Protein AF-A0A7Y8H8Q9-F1 (afdb_monomer)

Sequence (77 aa):
MEDLERYNELNKHISALETFFDVFHVVTNHNLLGELKSSSISYLIIEMGERLESIKKLSKETHEKLQDFKKTTGVIS

Secondary structure (DSSP, 8-state):
-HHHHHHHHHHHHHHHHHHHHHHHHHHHHTTGGGTS-HHHHHHHHHHHHHHHHHHHHHHHHHHHHHHHHHHHHT---

Nearest PDB structures (foldseek):
  3q84-assembly2_H  TM=5.074E-01  e=8.580E-01  Homo sapiens
  5c21-assembly1_B  TM=7.683E-01  e=5.191E+00  Escherichia coli
  5c22-assembly3_C  TM=5.425E-01  e=7.744E+00  Escherichia coli
  5c22-assembly4_D  TM=5.417E-01  e=7.744E+00  Escherichia coli

pLDDT: mean 87.92, std 7.37, range [58.84, 96.38]

Mean predicted aligned error: 6.04 Å

Solvent-accessible surface area (backbone atoms only — not comparable to full-atom values): 4334 Å² total; per-residue (Å²): 112,70,66,60,52,51,50,53,52,43,49,54,42,48,56,52,46,52,53,50,50,52,52,49,50,52,34,60,76,67,65,39,67,84,74,50,54,68,68,58,54,52,50,53,54,50,54,48,50,57,37,52,53,49,42,52,49,55,50,50,55,49,52,52,52,50,53,50,50,33,65,76,69,64,65,77,128

Radius of gyration: 17.97 Å; Cα contacts (8 Å, |Δi|>4): 21; chains: 1; bounding box: 37×28×49 Å

Structure (mmCIF, N/CA/C/O backbone):
data_AF-A0A7Y8H8Q9-F1
#
_entry.id   AF-A0A7Y8H8Q9-F1
#
loop_
_atom_site.group_PDB
_atom_site.id
_atom_site.type_symbol
_atom_site.label_atom_id
_atom_site.label_alt_id
_atom_site.label_comp_id
_atom_site.label_asym_id
_atom_site.label_entity_id
_atom_site.label_seq_id
_atom_site.pdbx_PDB_ins_code
_atom_site.Cartn_x
_atom_site.Cartn_y
_atom_site.Cartn_z
_atom_site.occupancy
_atom_site.B_iso_or_equiv
_atom_site.auth_seq_id
_atom_site.auth_comp_id
_atom_site.auth_asym_id
_atom_site.auth_atom_id
_atom_site.pdbx_PDB_model_num
ATOM 1 N N . MET A 1 1 ? -19.467 1.562 10.614 1.00 62.44 1 MET A N 1
ATOM 2 C CA . MET A 1 1 ? -19.191 2.477 9.482 1.00 62.44 1 MET A CA 1
ATOM 3 C C . MET A 1 1 ? -17.686 2.618 9.272 1.00 62.44 1 MET A C 1
ATOM 5 O O . MET A 1 1 ? -17.228 2.347 8.175 1.00 62.44 1 MET A O 1
ATOM 9 N N . GLU A 1 2 ? -16.923 2.884 10.335 1.00 81.00 2 GLU A N 1
ATOM 10 C CA . GLU A 1 2 ? -15.453 3.024 10.314 1.00 81.00 2 GLU A CA 1
ATOM 11 C C . GLU A 1 2 ? -14.681 1.762 9.854 1.00 81.00 2 GLU A C 1
ATOM 13 O O . GLU A 1 2 ? -13.652 1.864 9.193 1.00 81.00 2 GLU A O 1
ATOM 18 N N . ASP A 1 3 ? -15.171 0.553 10.153 1.00 82.50 3 ASP A N 1
ATOM 19 C CA . ASP A 1 3 ? -14.481 -0.689 9.753 1.00 82.50 3 ASP A CA 1
ATOM 20 C C . ASP A 1 3 ? -14.596 -0.994 8.254 1.00 82.50 3 ASP A C 1
ATOM 22 O O . ASP A 1 3 ? -13.642 -1.480 7.652 1.00 82.50 3 ASP A O 1
ATOM 26 N N . LEU A 1 4 ? -15.741 -0.671 7.641 1.00 88.12 4 LEU A N 1
ATOM 27 C CA . LEU A 1 4 ? -15.938 -0.814 6.195 1.00 88.12 4 LEU A CA 1
ATOM 28 C C . LEU A 1 4 ? -15.063 0.184 5.430 1.00 88.12 4 LEU A C 1
ATOM 30 O O . LEU A 1 4 ? -14.481 -0.159 4.407 1.00 88.12 4 LEU A O 1
ATOM 34 N N . GLU A 1 5 ? -14.942 1.407 5.942 1.00 90.25 5 GLU A N 1
ATOM 35 C CA . GLU A 1 5 ? -14.059 2.428 5.381 1.00 90.25 5 GLU A CA 1
ATOM 36 C C . GLU A 1 5 ? -12.588 2.001 5.459 1.00 90.25 5 GLU A C 1
ATOM 38 O O . GLU A 1 5 ? -11.889 2.034 4.448 1.00 90.25 5 GLU A O 1
ATOM 43 N N . ARG A 1 6 ? -12.148 1.480 6.612 1.00 88.00 6 ARG A N 1
ATOM 44 C CA . ARG A 1 6 ? -10.793 0.935 6.788 1.00 88.00 6 ARG A CA 1
ATOM 45 C C . ARG A 1 6 ? -10.505 -0.243 5.856 1.00 88.00 6 ARG A C 1
ATOM 47 O O . ARG A 1 6 ? -9.425 -0.307 5.273 1.00 88.00 6 ARG A O 1
ATOM 54 N N . TYR A 1 7 ? -11.462 -1.158 5.694 1.00 89.94 7 TYR A N 1
ATOM 55 C CA . TYR A 1 7 ? -11.353 -2.269 4.746 1.00 89.94 7 TYR A CA 1
ATOM 56 C C . TYR A 1 7 ? -11.226 -1.776 3.300 1.00 89.94 7 TYR A C 1
ATOM 58 O O . TYR A 1 7 ? -10.349 -2.226 2.564 1.00 89.94 7 TYR A O 1
ATOM 66 N N . ASN A 1 8 ? -12.065 -0.817 2.903 1.00 93.44 8 ASN A N 1
ATOM 67 C CA . ASN A 1 8 ? -12.010 -0.236 1.567 1.00 93.44 8 ASN A CA 1
ATOM 68 C C . ASN A 1 8 ? -10.665 0.451 1.309 1.00 93.44 8 ASN A C 1
ATOM 70 O O . ASN A 1 8 ? -10.110 0.306 0.223 1.00 93.44 8 ASN A O 1
ATOM 74 N N . GLU A 1 9 ? -10.124 1.165 2.294 1.00 91.69 9 GLU A N 1
ATOM 75 C CA . GLU A 1 9 ? -8.830 1.833 2.165 1.00 91.69 9 GLU A CA 1
ATOM 76 C C . GLU A 1 9 ? -7.671 0.832 2.055 1.00 91.69 9 GLU A C 1
ATOM 78 O O . GLU A 1 9 ? -6.817 0.961 1.175 1.00 91.69 9 GLU A O 1
ATOM 83 N N . LEU A 1 10 ? -7.691 -0.234 2.861 1.00 91.81 10 LEU A N 1
ATOM 84 C CA . LEU A 1 10 ? -6.731 -1.334 2.754 1.00 91.81 10 LEU A CA 1
ATOM 85 C C . LEU A 1 10 ? -6.767 -1.973 1.357 1.00 91.81 10 LEU A C 1
ATOM 87 O O . LEU A 1 10 ? -5.719 -2.134 0.731 1.00 91.81 10 LEU A O 1
ATOM 91 N N . ASN A 1 11 ? -7.962 -2.266 0.836 1.00 93.06 11 ASN A N 1
ATOM 92 C CA . ASN A 1 11 ? -8.124 -2.816 -0.509 1.00 93.06 11 ASN A CA 1
ATOM 93 C C . ASN A 1 11 ? -7.576 -1.883 -1.593 1.00 93.06 11 ASN A C 1
ATOM 95 O O . ASN A 1 11 ? -6.885 -2.350 -2.493 1.00 93.06 11 ASN A O 1
ATOM 99 N N . LYS A 1 12 ? -7.818 -0.568 -1.507 1.00 94.50 12 LYS A N 1
ATOM 100 C CA . LYS A 1 12 ? -7.261 0.392 -2.477 1.00 94.50 12 LYS A CA 1
ATOM 101 C C . LYS A 1 12 ? -5.734 0.363 -2.498 1.00 94.50 12 LYS A C 1
ATOM 103 O O . LYS A 1 12 ? -5.136 0.415 -3.573 1.00 94.50 12 LYS A O 1
ATOM 108 N N . HIS A 1 13 ? -5.092 0.302 -1.329 1.00 92.44 13 HIS A N 1
ATOM 109 C CA . HIS A 1 13 ? -3.634 0.218 -1.265 1.00 92.44 13 HIS A CA 1
ATOM 110 C C . HIS A 1 13 ? -3.113 -1.099 -1.851 1.00 92.44 13 HIS A C 1
ATOM 112 O O . HIS A 1 13 ? -2.126 -1.066 -2.585 1.00 92.44 13 HIS A O 1
ATOM 118 N N . ILE A 1 14 ? -3.787 -2.223 -1.582 1.00 91.75 14 ILE A N 1
ATOM 119 C CA . ILE A 1 14 ? -3.437 -3.539 -2.140 1.00 91.75 14 ILE A CA 1
ATOM 120 C C . ILE A 1 14 ? -3.559 -3.532 -3.667 1.00 91.75 14 ILE A C 1
ATOM 122 O O . ILE A 1 14 ? -2.579 -3.834 -4.340 1.00 91.75 14 ILE A O 1
ATOM 126 N N . SER A 1 15 ? -4.692 -3.100 -4.226 1.00 93.50 15 SER A N 1
ATOM 127 C CA . SER A 1 15 ? -4.888 -3.072 -5.685 1.00 93.50 15 SER A CA 1
ATOM 128 C C . SER A 1 15 ? -3.887 -2.162 -6.407 1.00 93.50 15 SER A C 1
ATOM 130 O O . SER A 1 15 ? -3.444 -2.453 -7.519 1.00 93.50 15 SER A O 1
ATOM 132 N N . ALA A 1 16 ? -3.477 -1.063 -5.769 1.00 91.88 16 ALA A N 1
ATOM 133 C CA . ALA A 1 16 ? -2.413 -0.222 -6.305 1.00 91.88 16 ALA A CA 1
ATOM 134 C C . ALA A 1 16 ? -1.043 -0.926 -6.289 1.00 91.88 16 ALA A C 1
ATOM 136 O O . ALA A 1 16 ? -0.292 -0.802 -7.252 1.00 91.88 16 ALA A O 1
ATOM 137 N N . LEU A 1 17 ? -0.719 -1.684 -5.233 1.00 92.88 17 LEU A N 1
ATOM 138 C CA . LEU A 1 17 ? 0.506 -2.491 -5.182 1.00 92.88 17 LEU A CA 1
ATOM 139 C C . LEU A 1 17 ? 0.520 -3.595 -6.238 1.00 92.88 17 LEU A C 1
ATOM 141 O O . LEU A 1 17 ? 1.554 -3.792 -6.870 1.00 92.88 17 LEU A O 1
ATOM 145 N N . GLU A 1 18 ? -0.606 -4.271 -6.463 1.00 92.88 18 GLU A N 1
ATOM 146 C CA . GLU A 1 18 ? -0.746 -5.266 -7.536 1.00 92.88 18 GLU A CA 1
ATOM 147 C C . GLU A 1 18 ? -0.41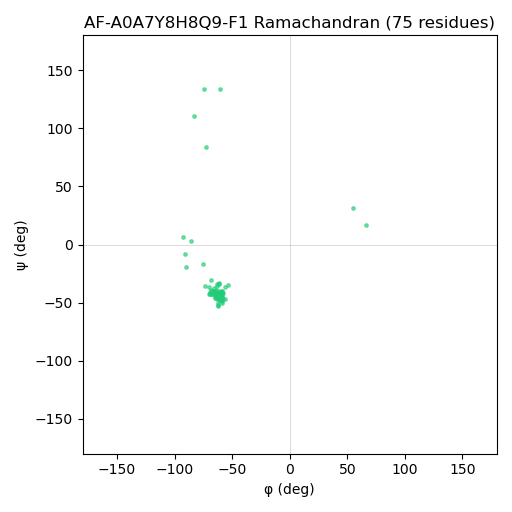3 -4.644 -8.896 1.00 92.88 18 GLU A C 1
ATOM 149 O O . GLU A 1 18 ? 0.437 -5.159 -9.617 1.00 92.88 18 GLU A O 1
ATOM 154 N N . THR A 1 19 ? -0.958 -3.456 -9.177 1.00 92.00 19 THR A N 1
ATOM 155 C CA . THR A 1 19 ? -0.647 -2.713 -10.409 1.00 92.00 19 THR A CA 1
ATOM 156 C C . THR A 1 19 ? 0.851 -2.407 -10.533 1.00 92.00 19 THR A C 1
ATOM 158 O O . THR A 1 19 ? 1.425 -2.520 -11.616 1.00 92.00 19 THR A O 1
ATOM 161 N N . PHE A 1 20 ? 1.517 -2.028 -9.436 1.00 89.81 20 PHE A N 1
ATOM 162 C CA . PHE A 1 20 ? 2.961 -1.787 -9.456 1.00 89.81 20 PHE A CA 1
ATOM 163 C C . PHE A 1 20 ? 3.766 -3.059 -9.724 1.00 89.81 20 PHE A C 1
ATOM 165 O O . PHE A 1 20 ? 4.725 -3.013 -10.498 1.00 89.81 20 PHE A O 1
ATOM 172 N N . PHE A 1 21 ? 3.376 -4.187 -9.128 1.00 90.75 21 PHE A N 1
ATOM 173 C CA . PHE A 1 21 ? 4.012 -5.472 -9.401 1.00 90.75 21 PHE A CA 1
ATOM 174 C C . PHE A 1 21 ? 3.811 -5.916 -10.850 1.00 90.75 21 PHE A C 1
ATOM 176 O O . PHE A 1 21 ? 4.772 -6.389 -11.453 1.00 90.75 21 PHE A O 1
ATOM 183 N N . ASP A 1 22 ? 2.635 -5.692 -11.436 1.00 92.44 22 ASP A N 1
ATOM 184 C CA . ASP A 1 22 ? 2.374 -5.984 -12.849 1.00 92.44 22 ASP A CA 1
ATOM 185 C C . ASP A 1 22 ? 3.281 -5.162 -13.771 1.00 92.44 22 ASP A C 1
ATOM 187 O O . ASP A 1 22 ? 3.928 -5.706 -14.670 1.00 92.44 22 ASP A O 1
ATOM 191 N N . VAL A 1 23 ? 3.403 -3.853 -13.517 1.00 88.81 23 VAL A N 1
ATOM 192 C CA . VAL A 1 23 ? 4.318 -2.982 -14.272 1.00 88.81 23 VAL A CA 1
ATOM 193 C C . VAL A 1 23 ? 5.760 -3.457 -14.120 1.00 88.81 23 VAL A C 1
ATOM 195 O O . VAL A 1 23 ? 6.478 -3.565 -15.115 1.00 88.81 23 VAL A O 1
ATOM 198 N N . PHE A 1 24 ? 6.189 -3.776 -12.897 1.00 87.94 24 PHE A N 1
ATOM 199 C CA . PHE A 1 24 ? 7.541 -4.265 -12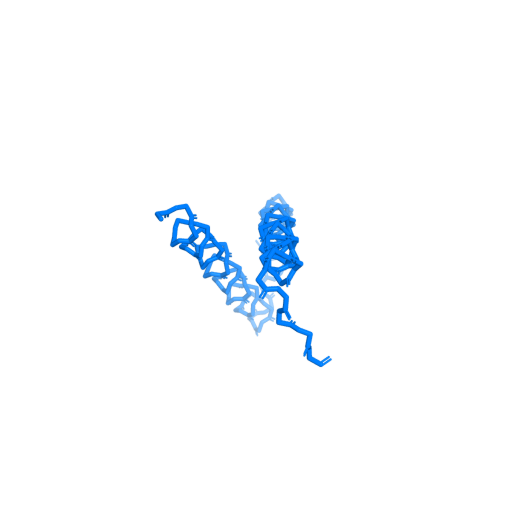.649 1.00 87.94 24 PHE A CA 1
ATOM 200 C C . PHE A 1 24 ? 7.799 -5.587 -13.379 1.00 87.94 24 PHE A C 1
ATOM 202 O O . PHE A 1 24 ? 8.829 -5.727 -14.032 1.00 87.94 24 PHE A O 1
ATOM 209 N N . HIS A 1 25 ? 6.839 -6.512 -13.348 1.00 91.00 25 HIS A N 1
ATOM 210 C CA . HIS A 1 25 ? 6.910 -7.797 -14.035 1.00 91.00 25 HIS A CA 1
ATOM 211 C C . HIS A 1 25 ? 7.093 -7.627 -15.548 1.00 91.00 25 HIS A C 1
ATOM 213 O O . HIS A 1 25 ? 8.004 -8.221 -16.132 1.00 91.00 25 HIS A O 1
ATOM 219 N N . VAL A 1 26 ? 6.285 -6.764 -16.176 1.00 91.12 26 VAL A N 1
ATOM 220 C CA . VAL A 1 26 ? 6.399 -6.423 -17.604 1.00 91.12 26 VAL A CA 1
ATOM 221 C C . VAL A 1 26 ? 7.779 -5.837 -17.905 1.00 91.12 26 VAL A C 1
ATOM 223 O O . VAL A 1 26 ? 8.476 -6.314 -18.800 1.00 91.12 26 VAL A O 1
ATOM 226 N N . VAL A 1 27 ? 8.215 -4.848 -17.125 1.00 88.06 27 VAL A N 1
ATOM 227 C CA . VAL A 1 27 ? 9.519 -4.195 -17.304 1.00 88.06 27 VAL A CA 1
ATOM 228 C C . VAL A 1 27 ? 10.667 -5.202 -17.209 1.00 88.06 27 VAL A C 1
ATOM 230 O O . VAL A 1 27 ? 11.572 -5.175 -18.045 1.00 88.06 27 VAL A O 1
ATOM 233 N N . THR A 1 28 ? 10.634 -6.105 -16.226 1.00 86.75 28 THR A N 1
ATOM 234 C CA . THR A 1 28 ? 11.682 -7.117 -16.043 1.00 86.75 28 THR A CA 1
ATOM 235 C C . THR A 1 28 ? 11.677 -8.168 -17.146 1.00 86.75 28 THR A C 1
ATOM 237 O O . THR A 1 28 ? 12.739 -8.498 -17.666 1.00 86.75 28 THR A O 1
ATOM 240 N N . ASN A 1 29 ? 10.502 -8.654 -17.559 1.00 92.88 29 ASN A N 1
ATOM 241 C CA . ASN A 1 29 ? 10.393 -9.698 -18.581 1.00 92.88 29 ASN A CA 1
ATOM 242 C C . ASN A 1 29 ? 10.805 -9.206 -19.969 1.00 92.88 29 ASN A C 1
ATOM 244 O O . ASN A 1 29 ? 11.317 -9.981 -20.772 1.00 92.88 29 ASN A O 1
ATOM 248 N N . HIS A 1 30 ? 10.591 -7.921 -20.250 1.00 90.44 30 HIS A N 1
ATOM 249 C CA . HIS A 1 30 ? 11.001 -7.297 -21.504 1.00 90.44 30 HIS A CA 1
ATOM 250 C C . HIS A 1 30 ? 12.393 -6.653 -21.431 1.00 90.44 30 HIS A C 1
ATOM 252 O O . HIS A 1 30 ? 12.816 -6.019 -22.392 1.00 90.44 30 HIS A O 1
ATOM 258 N N . ASN A 1 31 ? 13.122 -6.832 -20.321 1.00 86.12 31 ASN A N 1
ATOM 259 C CA . ASN A 1 31 ? 14.463 -6.284 -20.096 1.00 86.12 31 ASN A CA 1
ATOM 260 C C . ASN A 1 31 ? 14.549 -4.749 -20.265 1.00 86.12 31 ASN A C 1
ATOM 262 O O . ASN A 1 31 ? 15.587 -4.205 -20.636 1.00 86.12 31 ASN A O 1
ATOM 266 N N . LEU A 1 32 ? 13.457 -4.044 -19.954 1.00 85.81 32 LEU A N 1
ATOM 267 C CA . LEU A 1 32 ? 13.308 -2.595 -20.147 1.00 85.81 32 LEU A CA 1
ATOM 268 C C . LEU A 1 32 ? 13.856 -1.774 -18.971 1.00 85.81 32 LEU A C 1
ATOM 270 O O . LEU A 1 32 ? 13.746 -0.550 -18.962 1.00 85.81 32 LEU A O 1
ATOM 274 N N . LEU A 1 33 ? 14.455 -2.417 -17.963 1.00 82.56 33 LEU A N 1
ATOM 275 C CA . LEU A 1 33 ? 14.990 -1.730 -16.780 1.00 82.56 33 LEU A CA 1
ATOM 276 C C . LEU A 1 33 ? 16.013 -0.643 -17.140 1.00 82.56 33 LEU A C 1
ATOM 278 O O . LEU A 1 33 ? 16.032 0.401 -16.497 1.00 82.56 33 LEU A O 1
ATOM 282 N N . GLY A 1 34 ? 16.836 -0.871 -18.170 1.00 82.12 34 GLY A N 1
ATOM 283 C CA . GLY A 1 34 ? 17.817 0.109 -18.650 1.00 82.12 34 GLY A CA 1
ATOM 284 C C . GLY A 1 34 ? 17.214 1.261 -19.463 1.00 82.12 34 GLY A C 1
ATOM 285 O O . GLY A 1 34 ? 17.865 2.288 -19.635 1.00 82.12 34 GLY A O 1
ATOM 286 N N . GLU A 1 35 ? 15.983 1.103 -19.952 1.00 82.94 35 GLU A N 1
ATOM 287 C CA . GLU A 1 35 ? 15.258 2.115 -20.733 1.00 82.94 35 GLU A CA 1
ATOM 288 C C . GLU A 1 35 ? 14.423 3.041 -19.842 1.00 82.94 35 GLU A C 1
ATOM 290 O O . GLU A 1 35 ? 14.066 4.157 -20.232 1.00 82.94 35 GLU A O 1
ATOM 295 N N . LEU A 1 36 ? 14.132 2.605 -18.615 1.00 82.19 36 LEU A N 1
ATOM 296 C CA . LEU A 1 36 ? 13.456 3.430 -17.633 1.00 82.19 36 LEU A CA 1
ATOM 297 C C . LEU A 1 36 ? 14.400 4.490 -17.071 1.00 82.19 36 LEU A C 1
ATOM 299 O O . LEU A 1 36 ? 15.517 4.220 -16.629 1.00 82.19 36 LEU A O 1
ATOM 303 N N . LYS A 1 37 ? 13.899 5.725 -17.001 1.00 83.12 37 LYS A N 1
ATOM 304 C CA . LYS A 1 37 ? 14.582 6.785 -16.260 1.00 83.12 37 LYS A CA 1
ATOM 305 C C . LYS A 1 37 ? 14.692 6.364 -14.797 1.00 83.12 37 L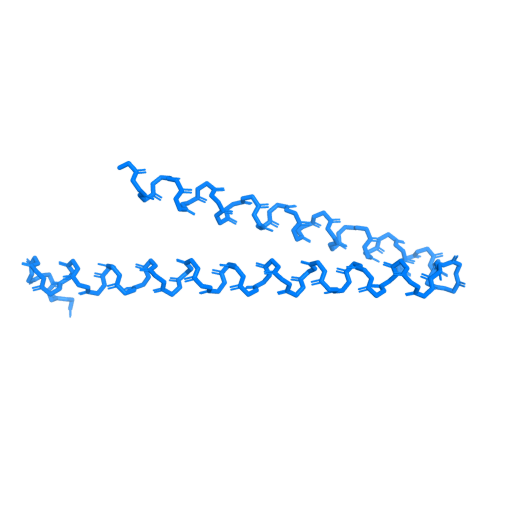YS A C 1
ATOM 307 O O . LYS A 1 37 ? 13.700 5.962 -14.189 1.00 83.12 37 LYS A O 1
ATOM 312 N N . SER A 1 38 ? 15.873 6.531 -14.210 1.00 78.31 38 SER A N 1
ATOM 313 C CA . SER A 1 38 ? 16.117 6.213 -12.797 1.00 78.31 38 SER A CA 1
ATOM 314 C C . SER A 1 38 ? 15.124 6.908 -11.859 1.00 78.31 38 SER A C 1
ATOM 316 O O . SER A 1 38 ? 14.674 6.307 -10.891 1.00 78.31 38 SER A O 1
ATOM 318 N N . SER A 1 39 ? 14.695 8.132 -12.187 1.00 79.88 39 SER A N 1
ATOM 319 C CA . SER A 1 39 ? 13.659 8.859 -11.444 1.00 79.88 39 SER A CA 1
ATOM 320 C C . SER A 1 39 ? 12.291 8.169 -11.457 1.00 79.88 39 SER A C 1
ATOM 322 O O . SER A 1 39 ? 11.575 8.239 -10.463 1.00 79.88 39 SER A O 1
ATOM 324 N N . SER A 1 40 ? 11.931 7.484 -12.546 1.00 84.88 40 SER A N 1
ATOM 325 C CA . SER A 1 40 ? 10.682 6.721 -12.648 1.00 84.88 40 SER A CA 1
ATOM 326 C C . SER A 1 40 ? 10.716 5.485 -11.753 1.00 84.88 40 SER A C 1
ATOM 328 O O . SER A 1 40 ? 9.750 5.229 -11.045 1.00 84.88 40 SER A O 1
ATOM 330 N N . ILE A 1 41 ? 11.840 4.762 -11.718 1.00 83.56 41 ILE A N 1
ATOM 331 C CA . ILE A 1 41 ? 12.017 3.608 -10.822 1.00 83.56 41 ILE A CA 1
ATOM 332 C C . ILE A 1 41 ? 11.988 4.060 -9.358 1.00 83.56 41 ILE A C 1
ATOM 334 O O . ILE A 1 41 ? 11.277 3.469 -8.549 1.00 83.56 41 ILE A O 1
ATOM 338 N N . SER A 1 42 ? 12.706 5.136 -9.020 1.00 87.50 42 SER A N 1
ATOM 339 C CA . SER A 1 42 ? 12.707 5.681 -7.659 1.00 87.50 42 SER A CA 1
ATOM 340 C C . SER A 1 42 ? 11.310 6.098 -7.203 1.00 87.50 42 SER A C 1
ATOM 342 O O . SER A 1 42 ? 10.927 5.780 -6.083 1.00 87.50 42 SER A O 1
ATOM 344 N N . TYR A 1 43 ? 10.533 6.760 -8.068 1.00 88.50 43 TYR A N 1
ATOM 345 C CA . TYR A 1 43 ? 9.148 7.127 -7.766 1.00 88.50 43 TYR A CA 1
ATOM 346 C C . TYR A 1 43 ? 8.281 5.896 -7.472 1.00 88.50 43 TYR A C 1
ATOM 348 O O . TYR A 1 43 ? 7.605 5.858 -6.449 1.00 88.50 43 TYR A O 1
ATOM 356 N N . LEU A 1 44 ? 8.359 4.864 -8.321 1.00 86.94 44 LEU A N 1
ATOM 357 C CA . LEU A 1 44 ? 7.609 3.619 -8.131 1.00 86.94 44 LEU A CA 1
ATOM 358 C C . LEU A 1 44 ? 7.954 2.941 -6.799 1.00 86.94 44 LEU A C 1
ATOM 360 O O . LEU A 1 44 ? 7.059 2.542 -6.062 1.00 86.94 44 LEU A O 1
ATOM 364 N N . ILE A 1 45 ? 9.243 2.849 -6.462 1.00 89.44 45 ILE A N 1
ATOM 365 C CA . ILE A 1 45 ? 9.692 2.236 -5.204 1.00 89.44 45 ILE A CA 1
ATOM 366 C C . ILE A 1 45 ? 9.194 3.031 -3.990 1.00 89.44 45 ILE A C 1
ATOM 368 O O . ILE A 1 45 ? 8.748 2.428 -3.013 1.00 89.44 45 ILE A O 1
ATOM 372 N N . ILE A 1 46 ? 9.251 4.367 -4.043 1.00 93.44 46 ILE A N 1
ATOM 373 C CA . ILE A 1 46 ? 8.763 5.235 -2.961 1.00 93.44 46 ILE A CA 1
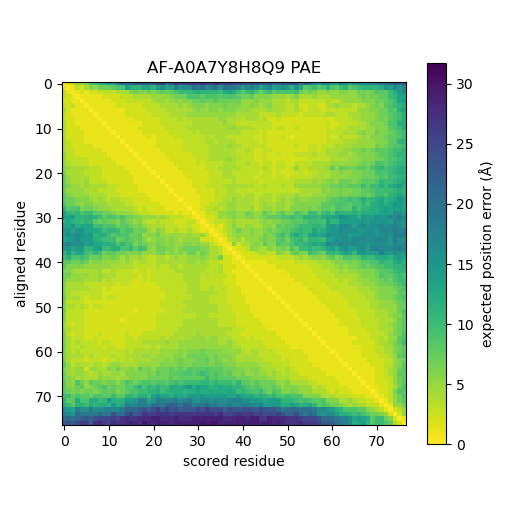ATOM 374 C C . ILE A 1 46 ? 7.256 5.037 -2.758 1.00 93.44 46 ILE A C 1
ATOM 376 O O . ILE A 1 46 ? 6.833 4.737 -1.644 1.00 93.44 46 ILE A O 1
ATOM 380 N N . GLU A 1 47 ? 6.463 5.105 -3.829 1.00 91.44 47 GLU A N 1
ATOM 381 C CA . GLU A 1 47 ? 5.009 4.891 -3.782 1.00 91.44 47 GLU A CA 1
ATOM 382 C C . GLU A 1 47 ? 4.638 3.507 -3.235 1.00 91.44 47 GLU A C 1
ATOM 384 O O . GLU A 1 47 ? 3.723 3.370 -2.419 1.00 91.44 47 GLU A O 1
ATOM 389 N N . MET A 1 48 ? 5.362 2.460 -3.646 1.00 92.94 48 MET A N 1
ATOM 390 C CA . MET A 1 48 ? 5.173 1.116 -3.095 1.00 92.94 48 MET A CA 1
ATOM 391 C C . MET A 1 48 ? 5.466 1.083 -1.591 1.00 92.94 48 MET A C 1
ATOM 393 O O . MET A 1 48 ? 4.690 0.505 -0.828 1.00 92.94 48 MET A O 1
ATOM 397 N N . GLY A 1 49 ? 6.555 1.720 -1.152 1.00 94.19 49 GLY A N 1
ATOM 398 C CA . GLY A 1 49 ? 6.925 1.813 0.259 1.00 94.19 49 GLY A CA 1
ATOM 399 C C . GLY A 1 49 ? 5.860 2.511 1.107 1.00 94.19 49 GLY A C 1
ATOM 400 O O . GLY A 1 49 ? 5.449 1.981 2.140 1.00 94.19 49 GLY A O 1
ATOM 401 N N . GLU A 1 50 ? 5.353 3.656 0.648 1.00 95.56 50 GLU A N 1
ATOM 402 C CA . GLU A 1 50 ? 4.310 4.420 1.345 1.00 95.56 50 GLU A CA 1
ATOM 403 C C . GLU A 1 50 ? 3.000 3.627 1.477 1.00 95.56 50 GLU A C 1
ATOM 405 O O . GLU A 1 50 ? 2.354 3.624 2.533 1.00 95.56 50 GLU A O 1
ATOM 410 N N . ARG A 1 51 ? 2.623 2.883 0.431 1.00 93.69 51 ARG A N 1
ATOM 411 C CA . ARG A 1 51 ? 1.429 2.025 0.449 1.00 93.69 51 ARG A CA 1
ATOM 412 C C . ARG A 1 51 ? 1.591 0.822 1.366 1.00 93.69 51 ARG A C 1
ATOM 414 O O . ARG A 1 51 ? 0.657 0.503 2.100 1.00 93.69 51 ARG A O 1
ATOM 421 N N . LEU A 1 52 ? 2.759 0.180 1.370 1.00 94.25 52 LEU A N 1
ATOM 422 C CA . LEU A 1 52 ? 3.056 -0.918 2.294 1.00 94.25 52 LEU A CA 1
ATOM 423 C C . LEU A 1 52 ? 2.994 -0.457 3.754 1.00 94.25 52 LEU A C 1
ATOM 425 O O . LEU A 1 52 ? 2.403 -1.149 4.586 1.00 94.25 52 LEU A O 1
ATOM 429 N N . GLU A 1 53 ? 3.534 0.724 4.069 1.00 96.38 53 GLU A N 1
ATOM 430 C CA . GLU A 1 53 ? 3.452 1.272 5.427 1.00 96.38 53 GLU A CA 1
ATOM 431 C C . GLU A 1 53 ? 2.000 1.605 5.810 1.00 96.38 53 GLU A C 1
ATOM 433 O O . GLU A 1 53 ? 1.574 1.328 6.934 1.00 96.38 53 GLU A O 1
ATOM 438 N N . SER A 1 54 ? 1.201 2.100 4.860 1.00 95.12 54 SER A N 1
ATOM 439 C CA . SER A 1 54 ? -0.231 2.359 5.062 1.00 95.12 54 SER A CA 1
ATOM 440 C C . SER A 1 54 ? -1.013 1.071 5.350 1.00 95.12 54 SER A C 1
ATOM 442 O O . SER A 1 54 ? -1.756 1.005 6.330 1.00 95.12 54 SER A O 1
ATOM 444 N N . ILE A 1 55 ? -0.790 0.002 4.576 1.00 94.56 55 ILE A N 1
ATOM 445 C CA . ILE A 1 55 ? -1.400 -1.320 4.816 1.00 94.56 55 ILE A CA 1
ATOM 446 C C . ILE A 1 55 ? -1.014 -1.853 6.195 1.00 94.56 55 ILE A C 1
ATOM 448 O O . ILE A 1 55 ? -1.874 -2.302 6.955 1.00 94.56 55 ILE A O 1
ATOM 452 N N . LYS A 1 56 ? 0.274 -1.789 6.541 1.00 94.75 56 LYS A N 1
ATOM 453 C CA . LYS A 1 56 ? 0.787 -2.231 7.841 1.00 94.75 56 LYS A CA 1
ATOM 454 C C . LYS A 1 56 ? 0.124 -1.477 8.993 1.00 94.75 5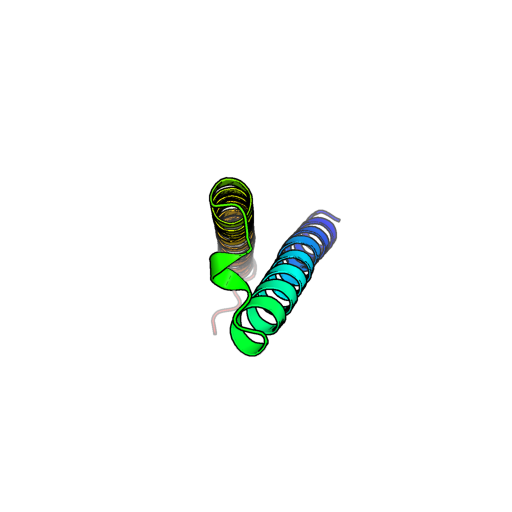6 LYS A C 1
ATOM 456 O O . LYS A 1 56 ? -0.269 -2.107 9.975 1.00 94.75 56 LYS A O 1
ATOM 461 N N . LYS A 1 57 ? -0.047 -0.158 8.866 1.00 95.81 57 LYS A N 1
ATOM 462 C CA . LYS A 1 57 ? -0.741 0.672 9.857 1.00 95.81 57 LYS A CA 1
ATOM 463 C C . LYS A 1 57 ? -2.205 0.252 10.022 1.00 95.81 57 LYS A C 1
ATOM 465 O O . LYS A 1 57 ? -2.610 -0.072 11.135 1.00 95.81 57 LYS A O 1
ATOM 470 N N . LEU A 1 58 ? -2.971 0.176 8.932 1.00 92.75 58 LEU A N 1
ATOM 471 C CA . LEU A 1 58 ? -4.397 -0.193 8.975 1.00 92.75 58 LEU A CA 1
ATOM 472 C C . LEU A 1 58 ? -4.608 -1.626 9.492 1.00 92.75 58 LEU A C 1
ATOM 474 O O . LEU A 1 58 ? 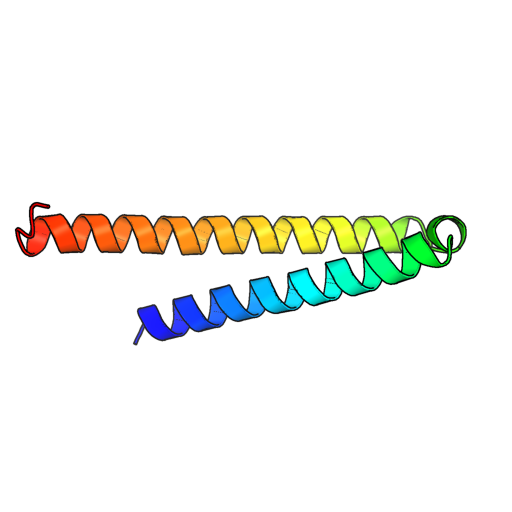-5.568 -1.907 10.217 1.00 92.75 58 LEU A O 1
ATOM 478 N N . SER A 1 59 ? -3.698 -2.540 9.151 1.00 91.94 59 SER A N 1
ATOM 479 C CA . SER A 1 59 ? -3.695 -3.916 9.653 1.00 91.94 59 SER A CA 1
ATOM 480 C C . SER A 1 59 ? -3.449 -3.963 11.163 1.00 91.94 59 SER A C 1
ATOM 482 O O . SER A 1 59 ? -4.198 -4.618 11.892 1.00 91.94 59 SER A O 1
ATOM 484 N N . LYS A 1 60 ? -2.466 -3.199 11.659 1.00 93.94 60 LYS A N 1
ATOM 485 C CA . LYS A 1 60 ? -2.191 -3.074 13.095 1.00 93.94 60 LYS A CA 1
ATOM 486 C C . LYS A 1 60 ? -3.392 -2.506 13.857 1.00 93.94 60 LYS A C 1
ATOM 488 O O . LYS A 1 60 ? -3.809 -3.108 14.840 1.00 93.94 60 LYS A O 1
ATOM 493 N N . GLU A 1 61 ? -3.989 -1.419 13.372 1.00 92.06 61 GLU A N 1
ATOM 494 C CA . GLU A 1 61 ? -5.189 -0.817 13.976 1.00 92.06 61 GLU A CA 1
ATOM 495 C C . GLU A 1 61 ? -6.364 -1.806 14.018 1.00 92.06 61 GLU A C 1
ATOM 497 O O . GLU A 1 61 ? -7.091 -1.894 15.008 1.00 92.06 61 GLU A O 1
ATOM 502 N N . THR A 1 62 ? -6.536 -2.600 12.957 1.00 89.75 62 THR A N 1
ATOM 503 C CA . THR A 1 62 ? -7.555 -3.657 12.912 1.00 89.75 62 THR A CA 1
ATOM 504 C C . THR A 1 62 ? -7.282 -4.737 13.955 1.00 89.75 62 THR A C 1
ATOM 506 O O . THR A 1 62 ? -8.201 -5.154 14.659 1.00 89.75 62 THR A O 1
ATOM 509 N N . HIS A 1 63 ? -6.029 -5.178 14.080 1.00 90.62 63 HIS A N 1
ATOM 510 C CA . HIS A 1 63 ? -5.638 -6.174 15.072 1.00 90.62 63 HIS A CA 1
ATOM 511 C C . HIS A 1 63 ? -5.880 -5.677 16.502 1.00 90.62 63 HIS A C 1
ATOM 513 O O . HIS A 1 63 ? -6.459 -6.400 17.309 1.00 90.62 63 HIS A O 1
ATOM 519 N N . GLU A 1 64 ? -5.488 -4.439 16.808 1.00 92.62 64 GLU A N 1
ATOM 520 C CA . GLU A 1 64 ? -5.692 -3.821 18.122 1.00 92.62 64 GLU A CA 1
ATOM 521 C C . GLU A 1 64 ? -7.184 -3.719 18.469 1.00 92.62 64 GLU A C 1
ATOM 523 O O . GLU A 1 64 ? -7.591 -4.178 19.538 1.00 92.62 64 GLU A O 1
ATOM 528 N N . LYS A 1 65 ? -8.026 -3.254 17.533 1.00 89.06 65 LYS A N 1
ATOM 529 C CA . LYS A 1 65 ? -9.488 -3.217 17.727 1.00 89.06 65 LYS A CA 1
ATOM 530 C C . LYS A 1 65 ? -10.083 -4.605 17.987 1.00 89.06 65 LYS A C 1
ATOM 532 O O . LYS A 1 65 ? -10.955 -4.742 18.843 1.00 89.06 65 LYS A O 1
ATOM 537 N N . LEU A 1 66 ? -9.617 -5.642 17.287 1.00 87.94 66 LEU A N 1
ATOM 538 C CA . LEU A 1 66 ? -10.074 -7.019 17.515 1.00 87.94 66 LEU A CA 1
ATOM 539 C C . LEU A 1 66 ? -9.663 -7.544 18.895 1.00 87.94 66 LEU A C 1
ATOM 541 O O . LEU A 1 66 ? -10.460 -8.212 19.554 1.00 87.94 66 LEU A O 1
ATOM 545 N N . GLN A 1 67 ? -8.447 -7.233 19.351 1.00 89.56 67 GLN A N 1
ATOM 546 C CA . GLN A 1 67 ? -7.992 -7.598 20.695 1.00 89.56 67 GLN A CA 1
ATOM 547 C C . GLN A 1 67 ? -8.829 -6.910 21.772 1.00 89.56 67 GLN A C 1
ATOM 549 O O . GLN A 1 67 ? -9.222 -7.552 22.746 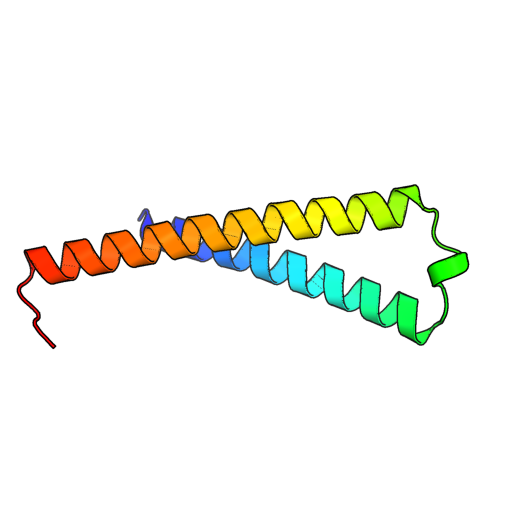1.00 89.56 67 GLN A O 1
ATOM 554 N N . ASP A 1 68 ? -9.142 -5.628 21.599 1.00 88.81 68 ASP A N 1
ATOM 555 C CA . ASP A 1 68 ? -9.975 -4.898 22.551 1.00 88.81 68 ASP A CA 1
ATOM 556 C C . ASP A 1 68 ? -11.411 -5.422 22.556 1.00 88.81 68 ASP A C 1
ATOM 558 O O . ASP A 1 68 ? -11.941 -5.712 23.626 1.00 88.81 68 ASP A O 1
ATOM 562 N N . PHE A 1 69 ? -11.996 -5.697 21.387 1.00 86.06 69 PHE A N 1
ATOM 563 C CA . PHE A 1 69 ? -13.302 -6.350 21.296 1.00 86.06 69 PHE A CA 1
ATOM 564 C C . PHE A 1 69 ? -13.319 -7.717 21.997 1.00 86.06 69 PHE A C 1
ATOM 566 O O . PHE A 1 69 ? -14.262 -8.025 22.730 1.00 86.06 69 PHE A O 1
ATOM 573 N N . LYS A 1 70 ? -12.261 -8.525 21.834 1.00 85.62 70 LYS A N 1
ATOM 574 C CA . LYS A 1 70 ? -12.107 -9.820 22.514 1.00 85.62 70 LYS A CA 1
ATOM 575 C C . LYS A 1 70 ? -12.087 -9.661 24.038 1.00 85.62 70 LYS A C 1
ATOM 577 O O . LYS A 1 70 ? -12.759 -10.418 24.737 1.00 85.62 70 LYS A O 1
ATOM 582 N N . LYS A 1 71 ? -11.371 -8.654 24.555 1.00 85.69 71 LYS A N 1
ATOM 583 C CA . LYS A 1 71 ? -11.350 -8.329 25.994 1.00 85.69 71 LYS A CA 1
ATOM 584 C C . LYS A 1 71 ? -12.724 -7.884 26.493 1.00 85.69 71 LYS A C 1
ATOM 586 O O . LYS A 1 71 ? -13.141 -8.322 27.558 1.00 85.69 71 LYS A O 1
ATOM 591 N N . THR A 1 72 ? -13.428 -7.035 25.741 1.00 85.69 72 THR A N 1
ATOM 592 C CA . THR A 1 72 ? -14.737 -6.500 26.150 1.00 85.69 72 THR A CA 1
ATOM 593 C C . THR A 1 72 ? -15.834 -7.562 26.130 1.00 85.69 72 THR A C 1
ATO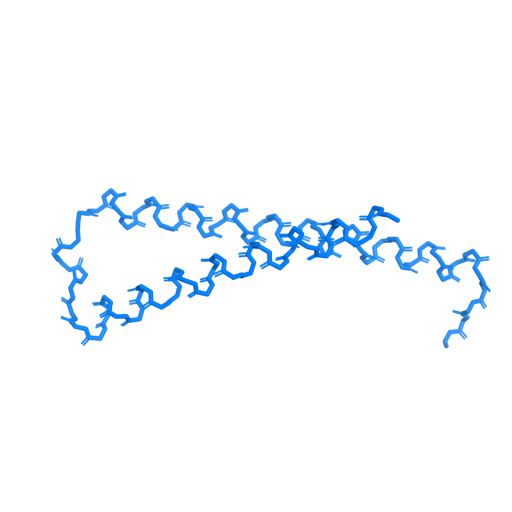M 595 O O . THR A 1 72 ? -16.712 -7.551 26.986 1.00 85.69 72 THR A O 1
ATOM 598 N N . THR A 1 73 ? -15.796 -8.488 25.169 1.00 84.56 73 THR A N 1
ATOM 599 C CA . THR A 1 73 ? -16.831 -9.523 25.002 1.00 84.56 73 THR A CA 1
ATOM 600 C C . THR A 1 73 ? -16.548 -10.816 25.766 1.00 84.56 73 THR A C 1
ATOM 602 O O . THR A 1 73 ? -17.419 -11.679 25.832 1.00 84.56 73 THR A O 1
ATOM 605 N N . GLY A 1 74 ? -15.356 -10.968 26.354 1.00 72.69 74 GLY A N 1
ATOM 606 C CA . GLY A 1 74 ? -14.989 -12.161 27.121 1.00 72.69 74 GLY A CA 1
ATOM 607 C C . GLY A 1 74 ? -14.885 -13.435 26.277 1.00 72.69 74 GLY A C 1
ATOM 608 O O . GLY A 1 74 ? -14.891 -14.531 26.833 1.00 72.69 74 GLY A O 1
ATOM 609 N N . VAL A 1 75 ? -14.789 -13.317 24.946 1.00 68.94 75 VAL A N 1
ATOM 610 C CA . VAL A 1 75 ? -14.570 -14.454 24.042 1.00 68.94 75 VAL A CA 1
ATOM 611 C C . VAL A 1 75 ? -13.124 -14.920 24.211 1.00 68.94 75 VAL A C 1
ATOM 613 O O . VAL A 1 75 ? -12.212 -14.508 23.495 1.00 68.94 75 VAL A O 1
ATOM 616 N N . ILE A 1 76 ? -12.891 -15.747 25.223 1.00 62.72 76 ILE A N 1
ATOM 617 C CA . ILE A 1 76 ? -11.620 -16.426 25.453 1.00 62.72 76 ILE A CA 1
ATOM 618 C C . ILE A 1 76 ? -11.639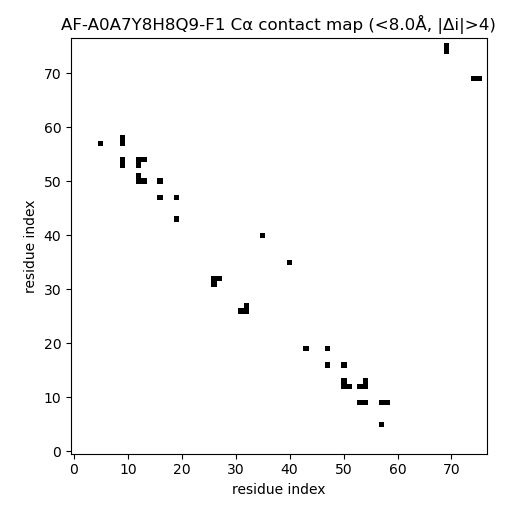 -17.670 24.560 1.00 62.72 76 ILE A C 1
ATOM 620 O O . ILE A 1 76 ? -12.454 -18.566 24.753 1.00 62.72 76 ILE A O 1
ATOM 624 N N . SER A 1 77 ? -10.793 -17.657 23.531 1.00 58.84 77 SER A N 1
ATOM 625 C CA . SER A 1 77 ? -10.450 -18.831 22.719 1.00 58.84 77 SER A CA 1
ATOM 626 C C . SER A 1 77 ? -9.625 -19.816 23.531 1.00 58.84 77 SER A C 1
ATOM 628 O O . SER A 1 77 ? -8.645 -19.309 24.132 1.00 58.84 77 SER A O 1
#

Foldseek 3Di:
DVVVVLVVLLVVLVVVLVVLVVVVVVCVVVVCPVVDDPVVVVVSVVSNVVSVVSNVVSVVVVVVVVVVVCVVVVVDD